Protein AF-A0A947B5Z3-F1 (afdb_monomer)

Radius of gyration: 15.6 Å; Cα contacts (8 Å, |Δi|>4): 114; chains: 1; bounding box: 45×25×40 Å

Secondary structure (DSSP, 8-state):
-PPPPEEEEEEEEEPPPB-TTSPBP--SS-SS--HHHHHHHHHHHHHHHTTTT-TTEEEEEEEEETTTS---HHHHHHHHHHTTS-EE-

Solvent-accessible surface area (backbone atoms only — not comparable to full-atom values): 5351 Å² total; per-residue (Å²): 132,89,76,79,58,44,48,34,37,40,44,48,71,44,77,48,56,58,50,98,88,67,49,76,48,72,39,93,66,76,93,70,81,57,63,68,60,51,51,52,50,51,53,50,50,52,40,40,77,66,31,74,78,36,93,57,36,44,65,46,78,45,80,48,48,38,36,52,42,83,82,62,59,68,62,51,52,53,51,37,55,76,47,71,65,37,70,50,112

pLDDT: mean 92.17, std 8.86, range [42.22, 98.5]

Foldseek 3Di:
DDDQAQEAEEAAEDAADADPVGHGAADQDDPDDDPVLVVVVVVQVVCQVVVVVHPRYHYHYHGDYNNNDDDPVVVVVVVCVVRPVRYDD

Structure (mmCIF, N/CA/C/O backbone):
data_AF-A0A947B5Z3-F1
#
_entry.id   AF-A0A947B5Z3-F1
#
loop_
_atom_site.group_PDB
_atom_site.id
_atom_site.type_symbol
_atom_site.label_atom_id
_atom_site.label_alt_id
_atom_site.label_comp_id
_atom_site.label_asym_id
_atom_site.label_entity_id
_atom_site.label_seq_id
_atom_site.pdbx_PDB_ins_code
_atom_site.Cartn_x
_atom_site.Cartn_y
_atom_site.Cartn_z
_atom_site.occupancy
_atom_site.B_iso_or_equiv
_atom_site.auth_seq_id
_atom_site.auth_comp_id
_atom_site.auth_asym_id
_atom_site.auth_atom_id
_atom_site.pdbx_PDB_model_num
ATOM 1 N N . MET A 1 1 ? -25.724 3.693 18.361 1.00 42.22 1 MET A N 1
ATOM 2 C CA . MET A 1 1 ? -25.483 3.369 16.938 1.00 42.22 1 MET A CA 1
ATOM 3 C C . MET A 1 1 ? -23.979 3.331 16.737 1.00 42.22 1 MET A C 1
ATOM 5 O O . MET A 1 1 ? -23.334 4.308 17.091 1.00 42.22 1 MET A O 1
ATOM 9 N N . ALA A 1 2 ? -23.410 2.208 16.298 1.00 56.75 2 ALA A N 1
ATOM 10 C CA . ALA A 1 2 ? -21.973 2.128 16.039 1.00 56.75 2 ALA A CA 1
ATOM 11 C C . ALA A 1 2 ? -21.656 2.941 14.775 1.00 56.75 2 ALA A C 1
ATOM 13 O O . ALA A 1 2 ? -22.252 2.702 13.729 1.00 56.75 2 ALA A O 1
ATOM 14 N N . HIS A 1 3 ? -20.784 3.942 14.891 1.00 68.75 3 HIS A N 1
ATOM 15 C CA . HIS A 1 3 ? -20.288 4.692 13.742 1.00 68.75 3 HIS A CA 1
ATOM 16 C C . HIS A 1 3 ? -19.267 3.816 13.012 1.00 68.75 3 HIS A C 1
ATOM 18 O O . HIS A 1 3 ? -18.335 3.323 13.649 1.00 68.75 3 HIS A O 1
ATOM 24 N N . THR A 1 4 ? -19.446 3.594 11.708 1.00 79.38 4 THR A N 1
ATOM 25 C CA . THR A 1 4 ? -18.429 2.922 10.890 1.00 79.38 4 THR A CA 1
ATOM 26 C C . THR A 1 4 ? -17.134 3.731 10.972 1.00 79.38 4 THR A C 1
ATOM 28 O O . THR A 1 4 ? -17.186 4.942 10.747 1.00 79.38 4 THR A O 1
ATOM 31 N N . PRO A 1 5 ? -15.989 3.116 11.317 1.00 86.19 5 PRO A N 1
ATOM 32 C CA . PRO A 1 5 ? -14.733 3.842 11.391 1.00 86.19 5 PRO A CA 1
ATOM 33 C C . PRO A 1 5 ? -14.401 4.456 10.028 1.00 86.19 5 PRO A C 1
ATOM 35 O O . PRO A 1 5 ? -14.578 3.842 8.976 1.00 86.19 5 PRO A O 1
ATOM 38 N N . SER A 1 6 ? -13.935 5.699 10.059 1.00 95.12 6 SER A N 1
ATOM 39 C CA . SER A 1 6 ? -13.405 6.375 8.880 1.00 95.12 6 SER A CA 1
ATOM 40 C C . SER A 1 6 ? -12.141 5.663 8.399 1.00 95.12 6 SER A C 1
ATOM 42 O O . SER A 1 6 ? -11.391 5.128 9.210 1.00 95.12 6 SER A O 1
ATOM 44 N N . LYS A 1 7 ? -11.869 5.657 7.096 1.00 97.38 7 LYS A N 1
ATOM 45 C CA . LYS A 1 7 ? -10.669 5.011 6.556 1.00 97.38 7 LYS A CA 1
ATOM 46 C C . LYS A 1 7 ? -9.587 6.031 6.235 1.00 97.38 7 LYS A C 1
ATOM 48 O O . LYS A 1 7 ? -9.875 7.150 5.814 1.00 97.38 7 LYS A O 1
ATOM 53 N N . PHE A 1 8 ? -8.340 5.633 6.445 1.00 97.94 8 PHE A N 1
ATOM 54 C CA . PHE A 1 8 ? -7.138 6.347 6.034 1.00 97.94 8 PHE A CA 1
ATOM 55 C C . PHE A 1 8 ? -6.284 5.408 5.180 1.00 97.94 8 PHE A C 1
ATOM 57 O O . PHE A 1 8 ? -5.846 4.363 5.655 1.00 97.94 8 PHE A O 1
ATOM 64 N N . HIS A 1 9 ? -6.055 5.760 3.920 1.00 98.25 9 HIS A N 1
ATOM 65 C CA . HIS A 1 9 ? -5.345 4.915 2.965 1.00 98.25 9 HIS A CA 1
ATOM 66 C C . HIS A 1 9 ? -3.845 5.198 3.015 1.00 98.25 9 HIS A C 1
ATOM 68 O O . HIS A 1 9 ? -3.419 6.315 2.751 1.00 98.25 9 HIS A O 1
ATOM 74 N N . LEU A 1 10 ? -3.034 4.187 3.304 1.00 98.19 10 LEU A N 1
ATOM 75 C CA . LEU A 1 10 ? -1.584 4.245 3.149 1.00 98.19 10 LEU A CA 1
ATOM 76 C C . LEU A 1 10 ? -1.193 3.443 1.907 1.00 98.19 10 LEU A C 1
ATOM 78 O O . LEU A 1 10 ? -1.417 2.234 1.870 1.00 98.19 10 LEU A O 1
ATOM 82 N N . VAL A 1 11 ? -0.633 4.099 0.894 1.00 97.62 11 VAL A N 1
ATOM 83 C CA . VAL A 1 11 ? -0.296 3.497 -0.401 1.00 97.62 11 VAL A CA 1
ATOM 84 C C . VAL A 1 11 ? 1.217 3.416 -0.559 1.00 97.62 11 VAL A C 1
ATOM 86 O O . VAL A 1 11 ? 1.867 4.369 -0.953 1.00 97.62 11 VAL A O 1
ATOM 89 N N . LEU A 1 12 ? 1.782 2.249 -0.280 1.00 97.06 12 LEU A N 1
ATOM 90 C CA . LEU A 1 12 ? 3.209 1.978 -0.387 1.00 97.06 12 LEU A CA 1
ATOM 91 C C . LEU A 1 12 ? 3.541 1.472 -1.791 1.00 97.06 12 LEU A C 1
ATOM 93 O O . LEU A 1 12 ? 3.169 0.355 -2.161 1.00 97.06 12 LEU A O 1
ATOM 97 N N . ILE A 1 13 ? 4.274 2.277 -2.556 1.00 94.94 13 ILE A N 1
ATOM 98 C CA . ILE A 1 13 ? 4.716 1.927 -3.908 1.00 94.94 13 ILE A CA 1
ATOM 99 C C . ILE A 1 13 ? 6.230 1.801 -3.903 1.00 94.94 13 ILE A C 1
ATOM 101 O O . ILE A 1 13 ? 6.939 2.785 -3.702 1.00 94.94 13 ILE A O 1
ATOM 105 N N . LYS A 1 14 ? 6.747 0.596 -4.159 1.00 93.38 14 LYS A N 1
ATOM 106 C CA . LYS A 1 14 ? 8.152 0.470 -4.535 1.00 93.38 14 LYS A CA 1
ATOM 107 C C . LYS A 1 14 ? 8.276 0.749 -6.033 1.00 93.38 14 LYS A C 1
ATOM 109 O O . LYS A 1 14 ? 7.819 -0.094 -6.812 1.00 93.38 14 LYS A O 1
ATOM 114 N N . PRO A 1 15 ? 8.920 1.858 -6.436 1.00 91.44 15 PRO A N 1
ATOM 115 C CA . PRO A 1 15 ? 9.038 2.202 -7.841 1.00 91.44 15 PRO A CA 1
ATOM 116 C C . PRO A 1 15 ? 9.892 1.175 -8.577 1.00 91.44 15 PRO A C 1
ATOM 118 O O . PRO A 1 15 ? 10.695 0.442 -7.974 1.00 91.44 15 PRO A O 1
ATOM 121 N N . THR A 1 16 ? 9.708 1.125 -9.888 1.00 90.31 16 THR A N 1
ATOM 122 C CA . THR A 1 16 ? 10.608 0.383 -10.754 1.00 90.31 16 THR A CA 1
ATOM 123 C C . THR A 1 16 ? 11.820 1.220 -11.154 1.00 90.31 16 THR A C 1
ATOM 125 O O . THR A 1 16 ? 11.815 2.450 -11.083 1.00 90.31 16 THR A O 1
ATOM 128 N N . HIS A 1 17 ? 12.887 0.534 -11.548 1.00 89.00 17 HIS A N 1
ATOM 129 C CA . HIS A 1 17 ? 14.034 1.167 -12.179 1.00 89.00 17 HIS A CA 1
ATOM 130 C C . HIS A 1 17 ? 13.732 1.442 -13.650 1.00 89.00 17 HIS A C 1
ATOM 132 O O . HIS A 1 17 ? 12.958 0.721 -14.280 1.00 89.00 17 HIS A O 1
ATOM 138 N N . TYR A 1 18 ? 14.384 2.462 -14.192 1.00 91.00 18 TYR A N 1
ATOM 139 C CA . TYR A 1 18 ? 14.328 2.796 -15.607 1.00 91.00 18 TYR A CA 1
ATOM 140 C C . TYR A 1 18 ? 15.627 2.366 -16.282 1.00 91.00 18 TYR A C 1
ATOM 142 O O . TYR A 1 18 ? 16.684 2.358 -15.644 1.00 91.00 18 TYR A O 1
ATOM 150 N N . ASP A 1 19 ? 15.547 1.991 -17.553 1.00 90.50 19 ASP A N 1
ATOM 151 C CA . ASP A 1 19 ? 16.736 1.818 -18.379 1.00 90.50 19 ASP A CA 1
ATOM 152 C C . ASP A 1 19 ? 17.337 3.176 -18.793 1.00 90.50 19 ASP A C 1
ATOM 154 O O . ASP A 1 19 ? 16.856 4.246 -18.411 1.00 90.50 19 ASP A O 1
ATOM 15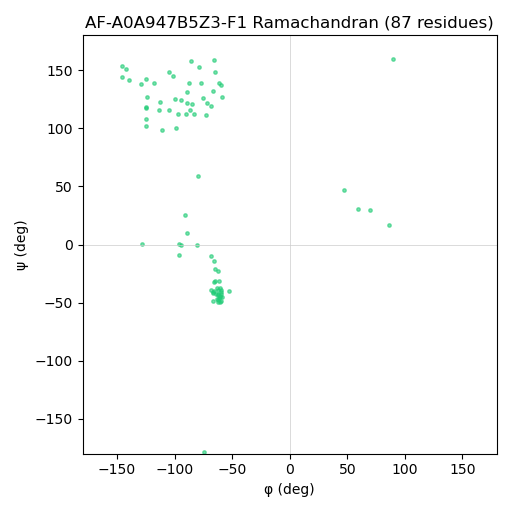8 N N . ASN A 1 20 ? 18.418 3.135 -19.574 1.00 95.25 20 ASN A N 1
ATOM 159 C CA . ASN A 1 20 ? 19.123 4.34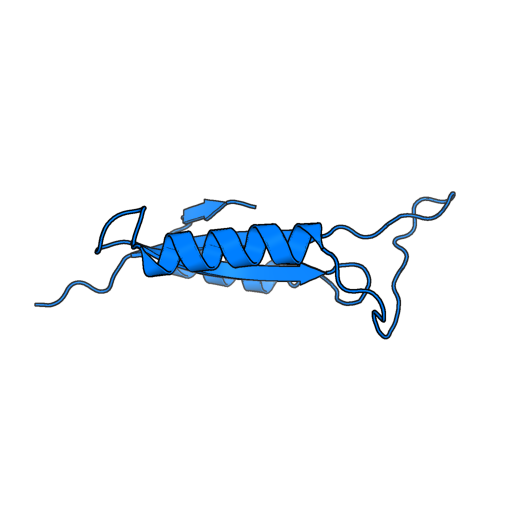3 -20.013 1.00 95.25 20 ASN A CA 1
ATOM 160 C C . ASN A 1 20 ? 18.283 5.240 -20.939 1.00 95.25 20 ASN A C 1
ATOM 162 O O . ASN A 1 20 ? 18.572 6.428 -21.046 1.00 95.25 20 ASN A O 1
ATOM 166 N N . GLU A 1 21 ? 17.254 4.687 -21.583 1.00 94.94 21 GLU A N 1
ATOM 167 C CA . GLU A 1 21 ? 16.347 5.408 -22.482 1.00 94.94 21 GLU A CA 1
ATOM 168 C C . GLU A 1 21 ? 15.083 5.897 -21.747 1.00 94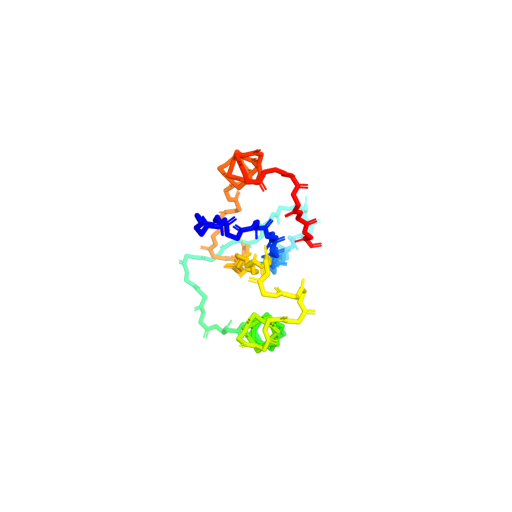.94 21 GLU A C 1
ATOM 170 O O . GLU A 1 21 ? 14.222 6.547 -22.339 1.00 94.94 21 GLU A O 1
ATOM 175 N N . GLY A 1 22 ? 14.970 5.617 -20.443 1.00 90.81 22 GLY A N 1
ATOM 176 C CA . GLY A 1 22 ? 13.868 6.061 -19.598 1.00 90.81 22 GLY A CA 1
ATOM 177 C C . GLY A 1 22 ? 12.641 5.148 -19.616 1.00 90.81 22 GLY A C 1
ATOM 178 O O . GLY A 1 22 ? 11.574 5.581 -19.177 1.00 90.81 22 GLY A O 1
ATOM 179 N N . TYR A 1 23 ? 12.750 3.899 -20.083 1.00 90.12 23 TYR A N 1
ATOM 180 C CA . TYR A 1 23 ? 11.645 2.937 -20.016 1.00 90.12 23 TYR A CA 1
ATOM 181 C C . TYR A 1 23 ? 11.638 2.174 -18.684 1.00 90.12 23 TYR A C 1
ATOM 183 O O . TYR A 1 23 ? 12.699 1.768 -18.204 1.00 90.12 23 TYR A O 1
ATOM 191 N N . PRO A 1 24 ? 10.458 1.943 -18.076 1.00 88.69 24 PRO A N 1
ATOM 192 C CA . PRO A 1 24 ? 10.345 1.173 -16.843 1.00 88.69 24 PRO A CA 1
ATOM 193 C C . PRO A 1 24 ? 10.723 -0.294 -17.072 1.00 88.69 24 PRO A C 1
ATOM 195 O O . PRO A 1 24 ? 10.215 -0.953 -17.981 1.00 88.69 24 PRO A O 1
ATOM 198 N N . ILE A 1 25 ? 11.572 -0.835 -16.204 1.00 89.06 25 ILE A N 1
ATOM 199 C CA . ILE A 1 25 ? 11.988 -2.237 -16.245 1.00 89.06 25 ILE A CA 1
ATOM 200 C C . ILE A 1 25 ? 10.953 -3.075 -15.492 1.00 89.06 25 ILE A C 1
ATOM 202 O O . ILE A 1 25 ? 10.746 -2.882 -14.299 1.00 89.06 25 ILE A O 1
ATOM 206 N N . GLN A 1 26 ? 10.319 -4.044 -16.148 1.00 87.50 26 GLN A N 1
ATOM 207 C CA . GLN A 1 26 ? 9.376 -4.951 -15.487 1.00 87.50 26 GLN A CA 1
ATOM 208 C C . GLN A 1 26 ? 9.754 -6.414 -15.689 1.00 87.50 26 GLN A C 1
ATOM 210 O O . GLN A 1 26 ? 10.199 -6.836 -16.755 1.00 87.50 26 GLN A O 1
ATOM 215 N N . TRP A 1 27 ? 9.537 -7.203 -14.645 1.00 84.81 27 TRP A N 1
ATOM 216 C CA . TRP A 1 27 ? 9.796 -8.630 -14.589 1.00 84.81 27 TRP A CA 1
ATOM 217 C C . TRP A 1 27 ? 8.484 -9.361 -14.358 1.00 84.81 27 TRP A C 1
ATOM 219 O O . TRP A 1 27 ? 7.669 -8.963 -13.531 1.00 84.81 27 TRP A O 1
ATOM 229 N N . ARG A 1 28 ? 8.290 -10.490 -15.043 1.00 82.62 28 ARG A N 1
ATOM 230 C CA . ARG A 1 28 ? 7.077 -11.305 -14.869 1.00 82.62 28 ARG A CA 1
ATOM 231 C C . ARG A 1 28 ? 6.926 -11.841 -13.437 1.00 82.62 28 ARG A C 1
ATOM 233 O O . ARG A 1 28 ? 5.808 -12.028 -12.977 1.00 82.62 28 ARG A O 1
ATOM 240 N N . HIS A 1 29 ? 8.041 -12.107 -12.758 1.00 79.88 29 HIS A N 1
ATOM 241 C CA . HIS A 1 29 ? 8.081 -12.525 -11.359 1.00 79.88 29 HIS A CA 1
ATOM 242 C C . HIS A 1 29 ? 9.235 -11.820 -10.658 1.00 79.88 29 HIS A C 1
ATOM 244 O O . HIS A 1 29 ? 10.316 -11.694 -11.232 1.00 79.88 29 HIS A O 1
ATOM 250 N N . ASN A 1 30 ? 9.014 -11.414 -9.411 1.00 76.50 30 ASN A N 1
ATOM 251 C CA . ASN A 1 30 ? 10.083 -10.939 -8.550 1.00 76.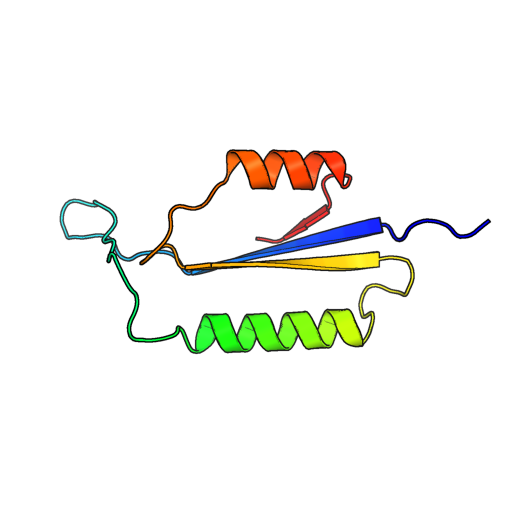50 30 ASN A CA 1
ATOM 252 C C . ASN A 1 30 ? 10.599 -12.103 -7.683 1.00 76.50 30 ASN A C 1
ATOM 254 O O . ASN A 1 30 ? 9.821 -12.742 -6.976 1.00 76.50 30 ASN A O 1
ATOM 258 N N . TRP A 1 31 ? 11.902 -12.385 -7.744 1.00 75.81 31 TRP A N 1
ATOM 259 C CA . TRP A 1 31 ? 12.553 -13.406 -6.910 1.00 75.81 31 TRP A CA 1
ATOM 260 C C . TRP A 1 31 ? 13.204 -12.833 -5.646 1.00 75.81 31 TRP A C 1
ATOM 262 O O . TRP A 1 31 ? 13.610 -13.598 -4.775 1.00 75.81 31 TRP A O 1
ATOM 272 N N . ILE A 1 32 ? 13.280 -11.504 -5.514 1.00 77.69 32 ILE A N 1
ATOM 273 C CA . ILE A 1 32 ? 13.864 -10.825 -4.354 1.00 77.69 32 ILE A CA 1
ATOM 274 C C . ILE A 1 32 ? 12.836 -9.856 -3.775 1.00 77.69 32 ILE A C 1
ATOM 276 O O . ILE A 1 32 ? 12.552 -8.798 -4.337 1.00 77.69 32 ILE A O 1
ATOM 280 N N . ALA A 1 33 ? 12.295 -10.200 -2.608 1.00 79.50 33 ALA A N 1
ATOM 281 C CA . ALA A 1 33 ? 11.415 -9.300 -1.877 1.00 79.50 33 ALA A CA 1
ATOM 282 C C . ALA A 1 33 ? 12.156 -8.009 -1.492 1.00 79.50 33 ALA A C 1
ATOM 284 O O . ALA A 1 33 ? 13.308 -8.032 -1.054 1.00 79.50 33 ALA A O 1
ATOM 285 N N . SER A 1 34 ? 11.480 -6.868 -1.613 1.00 89.19 34 SER A N 1
ATOM 286 C CA . SER A 1 34 ? 12.030 -5.609 -1.119 1.00 89.19 34 SER A CA 1
ATOM 287 C C . SER A 1 34 ? 11.983 -5.568 0.402 1.00 89.19 34 SER A C 1
ATOM 289 O O . SER A 1 34 ? 10.910 -5.459 0.995 1.00 89.19 34 SER A O 1
ATOM 291 N N . ASN A 1 35 ? 13.161 -5.608 1.025 1.00 92.44 35 ASN A N 1
ATOM 292 C CA . ASN A 1 35 ? 13.291 -5.491 2.474 1.00 92.44 35 ASN A CA 1
ATOM 293 C C . ASN A 1 35 ? 12.695 -4.165 2.982 1.00 92.44 35 ASN A C 1
ATOM 295 O O . ASN A 1 35 ? 11.901 -4.156 3.914 1.00 92.44 35 ASN A O 1
ATOM 299 N N . SER A 1 36 ? 12.989 -3.045 2.315 1.00 93.69 36 SER A N 1
ATOM 300 C CA . SER A 1 36 ? 12.443 -1.736 2.693 1.00 93.69 36 SER A CA 1
ATOM 301 C C . SER A 1 36 ? 10.913 -1.691 2.623 1.00 93.69 36 SER A C 1
ATOM 303 O O . SER A 1 36 ? 10.286 -1.216 3.568 1.00 93.69 36 SER A O 1
ATOM 305 N N . LEU A 1 37 ? 10.301 -2.224 1.555 1.00 95.00 37 LEU A N 1
ATOM 306 C CA . LEU A 1 37 ? 8.838 -2.293 1.449 1.00 95.00 37 LEU A CA 1
ATOM 307 C C . LEU A 1 37 ? 8.246 -3.192 2.542 1.00 95.00 37 LEU A C 1
ATOM 309 O O . LEU A 1 37 ? 7.256 -2.817 3.163 1.00 95.00 37 LEU A O 1
ATOM 313 N N . ALA A 1 38 ? 8.870 -4.342 2.813 1.00 94.94 38 ALA A N 1
ATOM 314 C CA . ALA A 1 38 ? 8.436 -5.259 3.864 1.00 94.94 38 ALA A CA 1
ATOM 315 C C . ALA A 1 38 ? 8.507 -4.614 5.259 1.00 94.94 38 ALA A C 1
ATOM 317 O O . ALA A 1 38 ? 7.555 -4.722 6.030 1.00 94.94 38 ALA A O 1
ATOM 318 N N . CYS A 1 39 ? 9.588 -3.891 5.562 1.00 97.12 39 CYS A N 1
ATOM 319 C CA . CYS A 1 39 ? 9.758 -3.167 6.821 1.00 97.12 39 CYS A CA 1
ATOM 320 C C . CYS A 1 39 ? 8.692 -2.083 7.010 1.00 97.12 39 CYS A C 1
ATOM 322 O O . CYS A 1 39 ? 8.049 -2.036 8.057 1.00 97.12 39 CYS A O 1
ATOM 324 N N . ILE A 1 40 ? 8.462 -1.233 6.002 1.00 97.25 40 ILE A N 1
ATOM 325 C CA . ILE A 1 40 ? 7.442 -0.177 6.095 1.00 97.25 40 ILE A CA 1
ATOM 326 C C . ILE A 1 40 ? 6.041 -0.791 6.195 1.00 97.25 40 ILE A C 1
ATOM 328 O O . ILE A 1 40 ? 5.227 -0.332 6.992 1.00 97.25 40 ILE A O 1
ATOM 332 N N . HIS A 1 41 ? 5.769 -1.863 5.450 1.00 97.50 41 HIS A N 1
ATOM 333 C CA . HIS A 1 41 ? 4.504 -2.585 5.543 1.00 97.50 41 HIS A CA 1
ATOM 334 C C . HIS A 1 41 ? 4.276 -3.161 6.949 1.00 97.50 41 HIS A C 1
ATOM 336 O O . HIS A 1 41 ? 3.197 -2.988 7.509 1.00 97.50 41 HIS A O 1
ATOM 342 N N . ALA A 1 42 ? 5.289 -3.782 7.561 1.00 98.00 42 ALA A N 1
ATOM 343 C CA . ALA A 1 42 ? 5.197 -4.294 8.928 1.00 98.00 42 ALA A CA 1
ATOM 344 C C . ALA A 1 42 ? 4.942 -3.176 9.955 1.00 98.00 42 ALA A C 1
ATOM 346 O O . ALA A 1 42 ? 4.083 -3.326 10.820 1.00 98.00 42 ALA A O 1
ATOM 347 N N . LEU A 1 43 ? 5.624 -2.033 9.823 1.00 97.94 43 LEU A N 1
ATOM 348 C CA . LEU A 1 43 ? 5.381 -0.861 10.672 1.00 97.94 43 LEU A CA 1
ATOM 349 C C . LEU A 1 43 ? 3.964 -0.304 10.492 1.00 97.94 43 LEU A C 1
ATOM 351 O O . LEU A 1 43 ? 3.336 0.113 11.464 1.00 97.94 43 LEU A O 1
ATOM 355 N N . ALA A 1 44 ? 3.441 -0.312 9.267 1.00 98.19 44 ALA A N 1
ATOM 356 C CA . ALA A 1 44 ? 2.080 0.122 8.985 1.00 98.19 44 ALA A CA 1
ATOM 357 C C . ALA A 1 44 ? 1.036 -0.815 9.609 1.00 98.19 44 ALA A C 1
ATOM 359 O O . ALA A 1 44 ? 0.059 -0.333 10.186 1.00 98.19 44 ALA A O 1
ATOM 360 N N . LEU A 1 45 ? 1.254 -2.134 9.529 1.00 98.44 45 LEU A N 1
ATOM 361 C CA . LEU A 1 45 ? 0.410 -3.131 10.193 1.00 98.44 45 LEU A CA 1
ATOM 362 C C . LEU A 1 45 ? 0.399 -2.909 11.708 1.00 98.44 45 LEU A C 1
ATOM 364 O O . LEU A 1 45 ? -0.672 -2.793 12.291 1.00 98.44 45 LEU A O 1
ATOM 368 N N . ASP A 1 46 ? 1.569 -2.741 12.324 1.00 98.50 46 ASP A N 1
ATOM 369 C CA . ASP A 1 46 ? 1.680 -2.451 13.757 1.00 98.50 46 ASP A CA 1
ATOM 370 C C . ASP A 1 46 ? 0.963 -1.142 14.147 1.00 98.50 46 ASP A C 1
ATOM 372 O O . ASP A 1 46 ? 0.225 -1.092 15.132 1.00 98.50 46 ASP A O 1
ATOM 376 N N . CYS A 1 47 ? 1.096 -0.081 13.342 1.00 98.25 47 CYS A N 1
ATOM 377 C CA . CYS A 1 47 ? 0.356 1.168 13.549 1.00 98.25 47 CYS A CA 1
ATOM 378 C C . CYS A 1 47 ? -1.167 0.970 13.493 1.00 98.25 47 CYS A C 1
ATOM 380 O O . CYS A 1 47 ? -1.901 1.572 14.284 1.00 98.25 47 CYS A O 1
ATOM 382 N N . ARG A 1 48 ? -1.648 0.141 12.561 1.00 97.69 48 ARG A N 1
ATOM 383 C CA . ARG A 1 48 ? -3.070 -0.190 12.433 1.00 97.69 48 ARG A CA 1
ATOM 384 C C . ARG A 1 48 ? -3.556 -0.981 13.640 1.00 97.69 48 ARG A C 1
ATOM 386 O O . ARG A 1 48 ? -4.572 -0.615 14.222 1.00 97.69 48 ARG A O 1
ATOM 393 N N . ASP A 1 49 ? -2.819 -2.016 14.029 1.00 97.69 49 ASP A N 1
ATOM 394 C CA . ASP A 1 49 ? -3.194 -2.922 15.113 1.00 97.69 49 ASP A CA 1
ATOM 395 C C . ASP A 1 49 ? -3.201 -2.194 16.470 1.00 97.69 49 ASP A C 1
ATOM 397 O O . ASP A 1 49 ? -4.060 -2.446 17.314 1.00 97.69 49 ASP A O 1
ATOM 401 N N . ARG A 1 50 ? -2.315 -1.203 16.652 1.00 98.06 50 ARG A N 1
ATOM 402 C CA . ARG A 1 50 ? -2.310 -0.292 17.812 1.00 98.06 50 ARG A CA 1
ATOM 403 C C . ARG A 1 50 ? -3.314 0.863 17.716 1.00 98.06 50 ARG A C 1
ATOM 405 O O . ARG A 1 50 ? -3.361 1.682 18.633 1.00 98.06 50 ARG A O 1
ATOM 412 N N . ALA A 1 51 ? -4.084 0.964 16.631 1.00 97.12 51 ALA A N 1
ATOM 413 C CA . ALA A 1 51 ? -5.034 2.047 16.366 1.00 97.12 51 ALA A CA 1
ATOM 414 C C . ALA A 1 51 ? -4.441 3.453 16.607 1.00 97.12 51 ALA A C 1
ATOM 416 O O . ALA A 1 51 ? -5.061 4.303 17.249 1.00 97.12 51 ALA A O 1
ATOM 417 N N . VAL A 1 52 ? -3.228 3.719 16.100 1.00 97.62 52 VAL A N 1
ATOM 418 C CA . VAL A 1 52 ? -2.473 4.955 16.415 1.00 97.62 52 VAL A CA 1
ATOM 419 C C . VAL A 1 52 ? -3.164 6.251 15.973 1.00 97.62 52 VAL A C 1
ATOM 421 O O . VAL A 1 52 ? -2.887 7.310 16.529 1.00 97.62 52 VAL A O 1
ATOM 424 N N . LEU A 1 53 ? -4.074 6.180 14.994 1.00 96.00 53 LEU A N 1
ATOM 425 C CA . LEU A 1 53 ? -4.902 7.306 14.536 1.00 96.00 53 LEU A CA 1
ATOM 426 C C . LEU A 1 53 ? -6.233 7.431 15.308 1.00 96.00 53 LEU A C 1
ATOM 428 O O . LEU A 1 53 ? -7.114 8.200 14.919 1.00 96.00 53 LEU A O 1
ATOM 432 N N . GLY A 1 54 ? -6.384 6.674 16.395 1.00 96.25 54 GLY A N 1
ATOM 433 C CA . GLY A 1 54 ? -7.583 6.590 17.218 1.00 96.25 54 GLY A CA 1
ATOM 434 C C . GLY A 1 54 ? -8.562 5.497 16.762 1.00 96.25 54 GLY A C 1
ATOM 435 O O . GLY A 1 54 ? -8.561 5.090 15.601 1.00 96.25 54 GLY A O 1
ATOM 436 N N . PRO A 1 55 ? -9.468 5.048 17.651 1.00 94.25 55 PRO A N 1
ATOM 437 C CA . PRO A 1 55 ? -10.373 3.916 17.402 1.00 94.25 55 PRO A CA 1
ATOM 438 C C . PRO A 1 55 ? -11.443 4.185 16.329 1.00 94.25 55 PRO A C 1
ATOM 440 O O . PRO A 1 55 ? -12.162 3.276 15.927 1.00 94.25 55 PRO A O 1
ATOM 443 N N . GLN A 1 56 ? -11.578 5.435 15.879 1.00 95.56 56 GLN A N 1
ATOM 444 C CA . GLN A 1 56 ? -12.522 5.855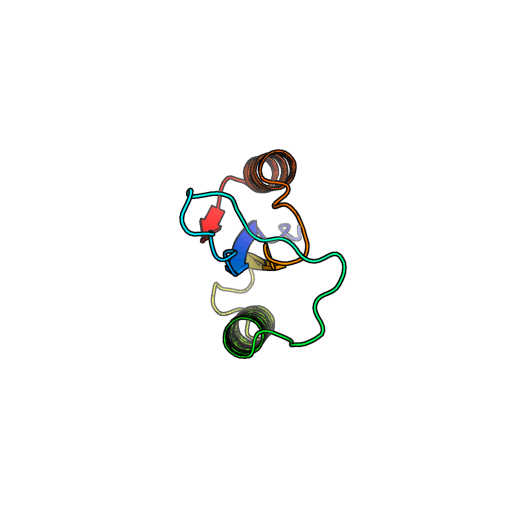 14.838 1.00 95.56 56 GLN A CA 1
ATOM 445 C C . GLN A 1 56 ? -11.885 5.922 13.440 1.00 95.56 56 GLN A C 1
ATOM 447 O O . GLN A 1 56 ? -12.570 6.296 12.483 1.00 95.56 56 GLN A O 1
ATOM 452 N N . THR A 1 57 ? -10.591 5.601 13.312 1.00 96.38 57 THR A N 1
ATOM 453 C CA . THR A 1 57 ? -9.876 5.590 12.030 1.00 96.38 57 THR A CA 1
ATOM 454 C C . THR A 1 57 ? -9.222 4.232 11.785 1.00 96.38 57 THR A C 1
ATOM 456 O O . THR A 1 57 ? -8.328 3.826 12.520 1.00 96.38 57 THR A O 1
ATOM 459 N N . GLU A 1 58 ? -9.626 3.554 10.716 1.00 97.00 58 GLU A N 1
ATOM 460 C CA . GLU A 1 58 ? -8.971 2.350 10.209 1.00 97.00 58 GLU A CA 1
ATOM 461 C C . GLU A 1 58 ? -7.880 2.729 9.196 1.00 97.00 58 GLU A C 1
ATOM 463 O O . GLU A 1 58 ? -8.127 3.499 8.267 1.00 97.00 58 GLU A O 1
ATOM 468 N N . ILE A 1 59 ? -6.673 2.172 9.344 1.00 97.94 59 ILE A N 1
ATOM 469 C CA . ILE A 1 59 ? -5.606 2.313 8.344 1.00 97.94 59 ILE A CA 1
ATOM 470 C C . ILE A 1 59 ? -5.764 1.205 7.297 1.00 97.94 59 ILE A C 1
ATOM 472 O O . ILE A 1 59 ? -5.596 0.024 7.599 1.00 97.94 59 ILE A O 1
ATOM 476 N N . VAL A 1 60 ? -6.040 1.586 6.053 1.00 97.88 60 VAL A N 1
ATOM 477 C CA . VAL A 1 60 ? -6.117 0.678 4.905 1.00 97.88 60 VAL A CA 1
ATOM 478 C C . VAL A 1 60 ? -4.783 0.715 4.169 1.00 97.88 60 VAL A C 1
ATOM 480 O O . VAL A 1 60 ? -4.421 1.734 3.587 1.00 97.88 60 VAL A O 1
ATOM 483 N N . ILE A 1 61 ? -4.045 -0.392 4.197 1.00 98.19 61 ILE A N 1
ATOM 484 C CA . ILE A 1 61 ? -2.684 -0.468 3.654 1.00 98.19 61 ILE A CA 1
ATOM 485 C C . ILE A 1 61 ? -2.732 -1.104 2.266 1.00 98.19 61 ILE A C 1
ATOM 487 O O . ILE A 1 61 ? -3.230 -2.216 2.105 1.00 98.19 61 ILE A O 1
ATOM 491 N N . HIS A 1 62 ? -2.174 -0.411 1.280 1.00 96.94 62 HIS A N 1
ATOM 492 C CA . HIS A 1 62 ? -1.943 -0.905 -0.074 1.00 96.94 62 HIS A CA 1
ATOM 493 C C . HIS A 1 62 ? -0.435 -1.013 -0.257 1.00 96.94 62 HIS A C 1
ATOM 495 O O . HIS A 1 62 ? 0.258 -0.019 -0.086 1.00 96.94 62 HIS A O 1
ATOM 501 N N . ALA A 1 63 ? 0.088 -2.192 -0.583 1.00 95.06 63 ALA A N 1
ATOM 502 C CA . ALA A 1 63 ? 1.513 -2.376 -0.847 1.00 95.06 63 ALA A CA 1
ATOM 503 C C . ALA A 1 63 ? 1.708 -2.976 -2.233 1.00 95.06 63 ALA A C 1
ATOM 505 O O . ALA A 1 63 ? 1.109 -3.999 -2.569 1.00 95.06 63 ALA A O 1
ATOM 506 N N . MET A 1 64 ? 2.541 -2.327 -3.037 1.00 93.50 64 MET A N 1
ATOM 507 C CA . MET A 1 64 ? 2.766 -2.708 -4.422 1.00 93.50 64 MET A CA 1
ATOM 508 C C . MET A 1 64 ? 4.215 -2.533 -4.848 1.00 93.50 64 MET A C 1
ATOM 510 O O . MET A 1 64 ? 4.956 -1.687 -4.348 1.00 93.50 64 MET A O 1
ATOM 514 N N . ASP A 1 65 ? 4.598 -3.378 -5.795 1.00 92.31 65 ASP A N 1
ATOM 515 C CA . ASP A 1 65 ? 5.944 -3.478 -6.331 1.00 92.31 65 ASP A CA 1
ATOM 516 C C . ASP A 1 65 ? 5.907 -3.302 -7.850 1.00 92.31 65 ASP A C 1
ATOM 518 O O . ASP A 1 65 ? 5.585 -4.233 -8.587 1.00 92.31 65 ASP A O 1
ATOM 522 N N . GLU A 1 66 ? 6.275 -2.116 -8.323 1.00 92.19 66 GLU A N 1
ATOM 523 C CA . GLU A 1 66 ? 6.191 -1.770 -9.742 1.00 92.19 66 GLU A CA 1
ATOM 524 C C . GLU A 1 66 ? 7.136 -2.600 -10.635 1.00 92.19 66 GLU A C 1
ATOM 526 O O . GLU A 1 66 ? 6.955 -2.662 -11.850 1.00 92.19 66 GLU A O 1
ATOM 531 N N . ILE A 1 67 ? 8.109 -3.308 -10.041 1.00 90.75 67 ILE A N 1
ATOM 532 C CA . ILE A 1 67 ? 8.995 -4.228 -10.771 1.00 90.75 67 ILE A CA 1
ATOM 533 C C . ILE A 1 67 ? 8.200 -5.402 -11.348 1.00 90.75 67 ILE A C 1
ATOM 535 O O . ILE A 1 67 ? 8.584 -5.910 -12.394 1.00 90.75 67 ILE A O 1
ATOM 539 N N . CYS A 1 68 ? 7.113 -5.847 -10.709 1.00 89.50 68 CYS A N 1
ATOM 540 C CA . CYS A 1 68 ? 6.351 -7.019 -11.162 1.00 89.50 68 CYS A CA 1
ATOM 541 C C . CYS A 1 68 ? 4.840 -6.803 -11.320 1.00 89.50 68 CYS A C 1
ATOM 543 O O . CYS A 1 68 ? 4.129 -7.736 -11.691 1.00 89.50 68 CYS A O 1
ATOM 545 N N . GLN A 1 69 ? 4.327 -5.603 -11.046 1.00 89.06 69 GLN A N 1
ATOM 546 C CA . GLN A 1 69 ? 2.917 -5.253 -11.245 1.00 89.06 69 GLN A CA 1
ATOM 547 C C . GLN A 1 69 ? 2.767 -3.792 -11.675 1.00 89.06 69 GLN A C 1
ATOM 549 O O . GLN A 1 69 ? 3.476 -2.920 -11.192 1.00 89.06 69 GLN A O 1
ATOM 554 N N . CYS A 1 70 ? 1.800 -3.502 -12.544 1.00 89.12 70 CYS A N 1
ATOM 555 C CA . CYS A 1 70 ? 1.414 -2.121 -12.828 1.00 89.12 70 CYS A CA 1
ATOM 556 C C . CYS A 1 70 ? 0.558 -1.558 -11.689 1.00 89.12 70 CYS A C 1
ATOM 558 O O . CYS A 1 70 ? -0.357 -2.231 -11.212 1.00 89.12 70 CYS A O 1
ATOM 560 N N . VAL A 1 71 ? 0.801 -0.303 -11.307 1.00 91.94 71 VAL A N 1
ATOM 561 C CA . VAL A 1 71 ? -0.003 0.395 -10.296 1.00 91.94 71 VAL A CA 1
ATOM 562 C C . VAL A 1 71 ? -1.416 0.667 -10.839 1.00 91.94 71 VAL A C 1
ATOM 564 O O . VAL A 1 71 ? -1.562 1.391 -11.828 1.00 91.94 71 VAL A O 1
ATOM 567 N N . PRO A 1 72 ? -2.490 0.145 -10.213 1.00 94.06 72 PRO A N 1
ATOM 568 C CA . PRO A 1 72 ? -3.864 0.382 -10.650 1.00 94.06 72 PRO A CA 1
ATOM 569 C C . PRO A 1 72 ? -4.375 1.754 -10.173 1.00 94.06 72 PRO A C 1
ATOM 571 O O . PRO A 1 72 ? -5.379 1.847 -9.463 1.00 94.06 72 PRO A O 1
ATOM 574 N N . SER A 1 73 ? -3.702 2.840 -10.571 1.00 94.31 73 SER A N 1
ATOM 575 C CA . SER A 1 73 ? -3.926 4.198 -10.047 1.00 94.31 73 SER A CA 1
ATOM 576 C C . SER A 1 73 ? -5.389 4.631 -10.116 1.00 94.31 73 SER A C 1
ATOM 578 O O . SER A 1 73 ? -5.911 5.217 -9.174 1.00 94.31 73 SER A O 1
ATOM 580 N N . ARG A 1 74 ? -6.090 4.297 -11.207 1.00 97.00 74 ARG A N 1
ATOM 581 C CA . ARG A 1 74 ? -7.509 4.643 -11.376 1.00 97.00 74 ARG A CA 1
ATOM 582 C C . ARG A 1 74 ? -8.392 3.992 -10.311 1.00 97.00 74 ARG A C 1
ATOM 584 O O . ARG A 1 74 ? -9.213 4.683 -9.719 1.00 97.00 74 ARG A O 1
ATOM 591 N N . ALA A 1 75 ? -8.217 2.694 -10.072 1.00 96.19 75 ALA A N 1
ATOM 592 C CA . ALA A 1 75 ? -9.012 1.961 -9.092 1.00 96.19 75 ALA A CA 1
ATOM 593 C C . ALA A 1 75 ? -8.694 2.425 -7.662 1.00 96.19 75 ALA A C 1
ATOM 595 O O . ALA A 1 75 ? -9.606 2.617 -6.862 1.00 96.19 75 ALA A O 1
ATOM 596 N N . LEU A 1 76 ? -7.416 2.689 -7.365 1.00 96.00 76 LEU A N 1
ATOM 597 C CA . LEU A 1 76 ? -7.000 3.243 -6.075 1.00 96.00 76 LEU A CA 1
ATOM 598 C C . LEU A 1 76 ? -7.625 4.611 -5.805 1.00 96.00 76 LEU A C 1
ATOM 600 O O . LEU A 1 76 ? -8.207 4.816 -4.745 1.00 96.00 76 LEU A O 1
ATOM 604 N N . LEU A 1 77 ? -7.540 5.535 -6.764 1.00 96.69 77 LEU A N 1
ATOM 605 C CA . LEU A 1 77 ? -8.113 6.874 -6.623 1.00 96.69 77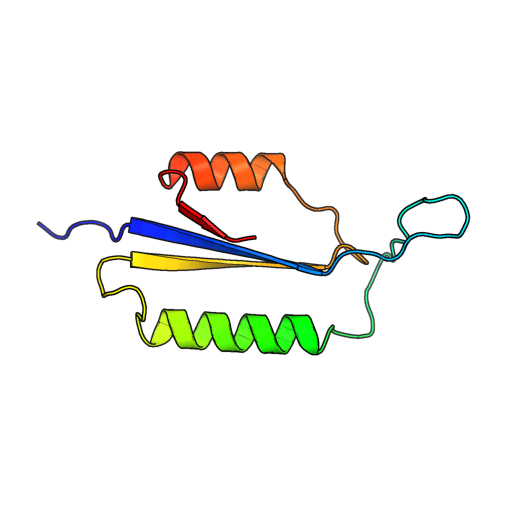 LEU A CA 1
ATOM 606 C C . LEU A 1 77 ? -9.635 6.824 -6.459 1.00 96.69 77 LEU A C 1
ATOM 608 O O . LEU A 1 77 ? -10.183 7.558 -5.642 1.00 96.69 77 LEU A O 1
ATOM 612 N N . GLN A 1 78 ? -10.316 5.934 -7.187 1.00 97.56 78 GLN A N 1
ATOM 613 C CA . GLN A 1 78 ? -11.753 5.704 -7.017 1.00 97.56 78 GLN A CA 1
ATOM 614 C C . GLN A 1 78 ? -12.083 5.212 -5.605 1.00 97.56 78 GLN A C 1
ATOM 616 O O . GLN A 1 78 ? -12.994 5.744 -4.974 1.00 97.56 78 GLN A O 1
ATOM 621 N N . GLN A 1 79 ? -11.325 4.243 -5.090 1.00 96.56 79 GLN A N 1
ATOM 622 C CA . GLN A 1 79 ? -11.528 3.717 -3.743 1.00 96.56 79 GLN A CA 1
ATOM 623 C C . GLN A 1 79 ? -11.288 4.790 -2.672 1.00 96.56 79 GLN A C 1
ATOM 625 O O . GLN A 1 79 ? -12.118 4.975 -1.788 1.00 96.56 79 GLN A O 1
ATOM 630 N N . ILE A 1 80 ? -10.190 5.542 -2.787 1.00 97.00 80 ILE A N 1
ATOM 631 C CA . ILE A 1 80 ? -9.851 6.642 -1.873 1.00 97.00 80 ILE A CA 1
ATOM 632 C C . ILE A 1 80 ? -10.945 7.720 -1.882 1.00 97.00 80 ILE A C 1
ATOM 634 O O . ILE A 1 80 ? -11.290 8.252 -0.828 1.00 97.00 80 ILE A O 1
ATOM 638 N N . ALA A 1 81 ? -11.523 8.020 -3.048 1.00 96.69 81 ALA A N 1
ATOM 639 C CA . ALA A 1 81 ? -12.611 8.986 -3.165 1.00 96.69 81 ALA A CA 1
ATOM 640 C C . ALA A 1 81 ? -13.897 8.521 -2.467 1.00 96.69 81 ALA A C 1
ATOM 642 O O . ALA A 1 81 ? -14.539 9.321 -1.786 1.00 96.69 81 ALA A O 1
ATOM 643 N N . ILE A 1 82 ? -14.246 7.235 -2.587 1.00 96.25 82 ILE A N 1
ATOM 644 C CA . ILE A 1 82 ? -15.374 6.625 -1.860 1.00 96.25 82 ILE A CA 1
ATOM 645 C C . ILE A 1 82 ? -15.151 6.716 -0.342 1.00 96.25 82 ILE A C 1
ATOM 647 O O . ILE A 1 82 ? -16.084 6.986 0.411 1.00 96.25 82 ILE A O 1
ATOM 651 N N . ASP A 1 83 ? -13.905 6.557 0.097 1.00 96.12 83 ASP A N 1
ATOM 652 C CA . ASP A 1 83 ? -13.499 6.535 1.502 1.00 96.12 83 ASP A CA 1
ATOM 653 C C . ASP A 1 83 ? -13.115 7.941 2.055 1.00 96.12 83 ASP A C 1
ATOM 655 O O . ASP A 1 83 ? -12.397 8.063 3.048 1.00 96.12 83 ASP A O 1
ATOM 659 N N . ASN A 1 84 ? -13.653 9.022 1.468 1.00 95.31 84 ASN A N 1
ATOM 660 C CA . ASN A 1 84 ? -13.500 10.432 1.890 1.00 95.31 84 ASN A CA 1
ATOM 661 C C . ASN A 1 84 ? -12.104 11.069 1.709 1.00 95.31 84 ASN A C 1
ATOM 663 O O . ASN A 1 84 ? -11.749 11.997 2.436 1.00 95.31 84 ASN A O 1
ATOM 667 N N . ASN A 1 85 ? -11.322 10.639 0.716 1.00 95.75 85 ASN A N 1
ATOM 668 C CA . ASN A 1 85 ? -10.080 11.299 0.275 1.00 95.75 85 ASN A 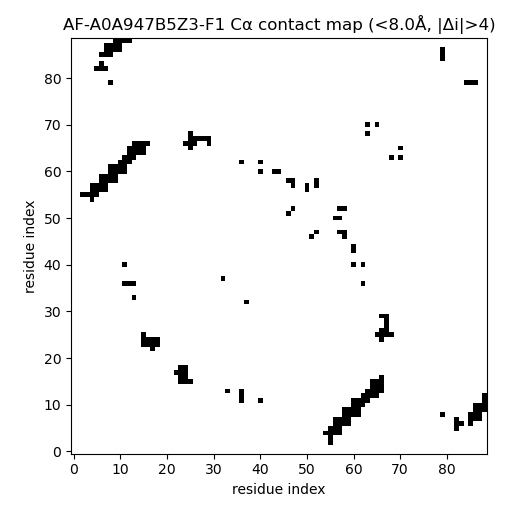CA 1
ATOM 669 C C . ASN A 1 85 ? -8.985 11.449 1.348 1.00 95.75 85 ASN A C 1
ATOM 671 O O . ASN A 1 85 ? -8.182 12.381 1.309 1.00 95.75 85 ASN A O 1
ATOM 675 N N . ARG A 1 86 ? -8.921 10.524 2.308 1.00 96.81 86 ARG A N 1
ATOM 676 C CA . ARG A 1 86 ? -7.866 10.500 3.329 1.00 96.81 86 ARG A CA 1
ATOM 677 C C . ARG A 1 86 ? -6.801 9.493 2.926 1.00 96.81 86 ARG A C 1
ATOM 679 O O . ARG A 1 86 ? -7.002 8.294 3.112 1.00 96.81 86 ARG A O 1
ATOM 686 N N . ALA A 1 87 ? -5.690 9.968 2.370 1.00 96.94 87 ALA A N 1
ATOM 687 C CA . ALA A 1 87 ? -4.615 9.096 1.915 1.00 96.94 87 ALA A CA 1
ATOM 688 C C . ALA A 1 87 ? -3.212 9.695 2.095 1.00 96.94 87 ALA A C 1
ATOM 690 O O . ALA A 1 87 ? -3.042 10.914 2.077 1.00 96.94 87 ALA A O 1
ATOM 691 N N . LEU A 1 88 ? -2.220 8.813 2.219 1.00 96.56 88 LEU A N 1
AT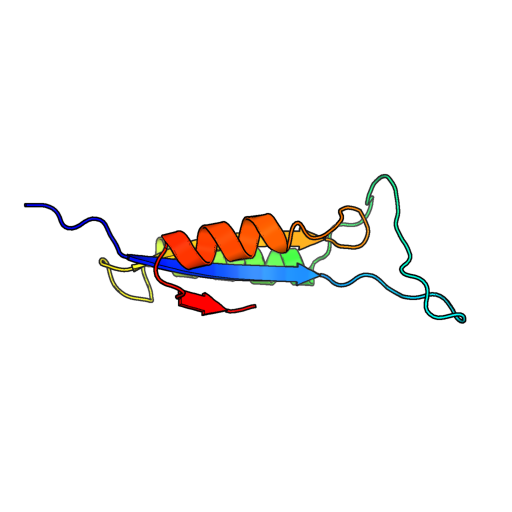OM 692 C CA . LEU A 1 88 ? -0.787 9.082 2.124 1.00 96.56 88 LEU A CA 1
ATOM 693 C C . LEU A 1 88 ? -0.167 8.080 1.141 1.00 96.56 88 LEU A C 1
ATOM 695 O O . LEU A 1 88 ? -0.519 6.900 1.175 1.00 96.56 88 LEU A O 1
ATOM 699 N N . ILE A 1 89 ? 0.733 8.562 0.284 1.00 94.06 89 ILE A N 1
ATOM 700 C CA . ILE A 1 89 ? 1.473 7.783 -0.718 1.00 94.06 89 ILE A CA 1
ATOM 701 C C . ILE A 1 89 ? 2.961 7.906 -0.402 1.00 94.06 89 ILE A C 1
ATOM 703 O O . ILE A 1 89 ? 3.404 9.069 -0.264 1.00 94.06 89 ILE A O 1
#

Sequ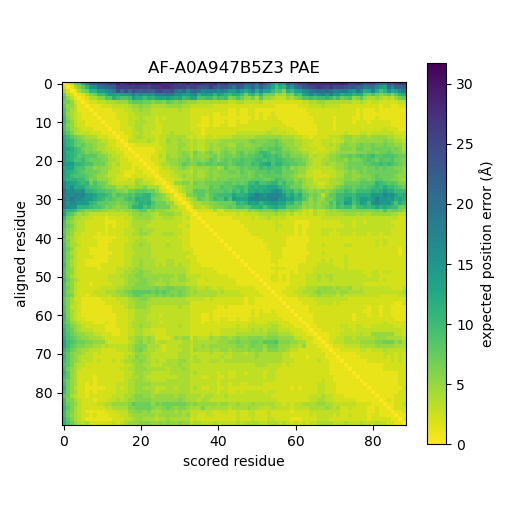ence (89 aa):
MAHTPSKFHLVLIKPTHYDNEGYPIQWRHNWIASNSLACIHALALDCRDRAVLGPQTEIVIHAMDEICQCVPSRALLQQIAIDNNRALI

Mean predicted aligned error: 4.33 Å